Protein AF-A0A0Q6G575-F1 (afdb_monomer_lite)

Secondary structure (DSSP, 8-state):
-HHHHHHHHHHHHHHHHHHHHHHHHHHHHHHHHHHHHHHHHHHHHHHHHHHHHHHHTTS---HHHHHHHHHHHHHHHHHHHHHHHHHHHHHHHHHHHHHHHHHHHHHHHHHHHHHHHTT-

pLDDT: mean 96.25, std 4.54, range [64.69, 98.62]

Sequence (120 aa):
MANRFASILREQASHWSEQVERYRPSQTNLPSKVSAAQSLRTEKLAEIAHVRGTIEGGTVTDPIAIGILTAAVTELEAEVDALVAEIAKLSSWFEVVNRNIEVWEQGVERLLNLATELEA

Structure (mmCIF, N/CA/C/O backbone):
data_AF-A0A0Q6G575-F1
#
_entry.id   AF-A0A0Q6G575-F1
#
loop_
_atom_site.group_PDB
_atom_site.id
_atom_site.type_symbol
_atom_site.label_atom_id
_atom_site.label_alt_id
_atom_site.label_comp_id
_atom_site.label_asym_id
_atom_site.label_entity_id
_atom_site.label_seq_id
_atom_site.pdbx_PDB_ins_code
_atom_site.Cartn_x
_atom_site.Cartn_y
_atom_site.Cartn_z
_atom_site.occupancy
_atom_site.B_iso_or_equiv
_atom_site.auth_seq_id
_atom_site.auth_comp_id
_atom_site.auth_asym_id
_atom_site.auth_atom_id
_atom_site.pdbx_PDB_model_num
ATOM 1 N N . MET A 1 1 ? 20.916 1.718 -43.664 1.00 64.69 1 MET A N 1
ATOM 2 C CA . MET A 1 1 ? 19.977 0.852 -42.911 1.00 64.69 1 MET A CA 1
ATOM 3 C C . MET A 1 1 ? 20.174 1.010 -41.400 1.00 64.69 1 MET A C 1
ATOM 5 O O . MET A 1 1 ? 19.176 1.183 -40.716 1.00 64.69 1 MET A O 1
ATOM 9 N N . ALA A 1 2 ? 21.419 1.065 -40.904 1.00 73.56 2 ALA A N 1
ATOM 10 C CA . ALA A 1 2 ? 21.760 1.305 -39.493 1.00 73.56 2 ALA A CA 1
ATOM 11 C C . ALA A 1 2 ? 21.094 2.554 -38.865 1.00 73.56 2 ALA A C 1
ATOM 13 O O . ALA A 1 2 ? 20.413 2.420 -37.855 1.00 73.56 2 ALA A O 1
ATOM 14 N N . ASN A 1 3 ? 21.118 3.714 -39.539 1.00 83.00 3 ASN A N 1
ATOM 15 C CA . ASN A 1 3 ? 20.459 4.941 -39.041 1.00 83.00 3 ASN A CA 1
ATOM 16 C C . ASN A 1 3 ? 18.945 4.793 -38.802 1.00 83.00 3 ASN A C 1
ATOM 18 O O . ASN A 1 3 ? 18.383 5.455 -37.934 1.00 83.00 3 ASN A O 1
ATOM 22 N N . ARG A 1 4 ? 18.261 3.915 -39.553 1.00 92.31 4 ARG A N 1
ATOM 23 C CA . ARG A 1 4 ? 16.827 3.662 -39.346 1.00 92.31 4 ARG A CA 1
ATOM 24 C C . ARG A 1 4 ? 16.592 2.847 -38.075 1.00 92.31 4 ARG A C 1
ATOM 26 O O . ARG A 1 4 ? 15.646 3.129 -37.352 1.00 92.31 4 ARG A O 1
ATOM 33 N N . PHE A 1 5 ? 17.449 1.865 -37.795 1.00 94.06 5 PHE A N 1
ATOM 34 C CA . PHE A 1 5 ? 17.361 1.071 -36.569 1.00 94.06 5 PHE A CA 1
ATOM 35 C C . PHE A 1 5 ? 17.718 1.899 -35.332 1.00 94.06 5 PHE A C 1
ATOM 37 O O . PHE A 1 5 ? 16.959 1.875 -34.369 1.00 94.06 5 PHE A O 1
ATOM 44 N N . ALA A 1 6 ? 18.783 2.703 -35.387 1.00 95.69 6 ALA A N 1
ATOM 45 C CA . ALA A 1 6 ? 19.138 3.616 -34.301 1.00 95.69 6 ALA A CA 1
ATOM 46 C C . ALA A 1 6 ? 18.001 4.608 -33.983 1.00 95.69 6 ALA A C 1
ATOM 48 O O . ALA A 1 6 ? 17.674 4.825 -32.818 1.00 95.69 6 ALA A O 1
ATOM 49 N N . SER A 1 7 ? 17.326 5.143 -35.009 1.00 96.62 7 SER A N 1
ATOM 50 C CA . SER A 1 7 ? 16.147 6.002 -34.824 1.00 96.62 7 SER A CA 1
ATOM 51 C C . SER A 1 7 ? 14.996 5.290 -34.104 1.00 96.62 7 SER A C 1
ATOM 53 O O . SER A 1 7 ? 14.414 5.872 -33.195 1.00 96.62 7 SER A O 1
ATOM 55 N N . ILE A 1 8 ? 14.679 4.043 -34.475 1.00 97.38 8 ILE A N 1
ATOM 56 C CA . ILE A 1 8 ? 13.605 3.259 -33.834 1.00 97.38 8 ILE A CA 1
ATOM 57 C C . ILE A 1 8 ? 13.930 2.994 -32.359 1.00 97.38 8 ILE A C 1
ATOM 59 O O . ILE A 1 8 ? 13.060 3.113 -31.500 1.00 97.38 8 ILE A O 1
ATOM 63 N N . LEU A 1 9 ? 15.186 2.662 -32.043 1.00 97.69 9 LEU A N 1
ATOM 64 C CA . LEU A 1 9 ? 15.611 2.432 -30.660 1.00 97.69 9 LEU A CA 1
ATOM 65 C C . LEU A 1 9 ? 15.482 3.700 -29.807 1.00 97.69 9 LEU A C 1
ATOM 67 O O . LEU A 1 9 ? 15.017 3.623 -28.672 1.00 97.69 9 LEU A O 1
ATOM 71 N N . ARG A 1 10 ? 15.835 4.870 -30.357 1.00 97.38 10 ARG A N 1
ATOM 72 C CA . ARG A 1 10 ? 15.658 6.157 -29.666 1.00 97.38 10 ARG A CA 1
ATOM 73 C C . ARG A 1 10 ? 14.197 6.527 -29.465 1.00 97.38 10 ARG A C 1
ATOM 75 O O . ARG A 1 10 ? 13.849 7.036 -28.406 1.00 97.38 10 ARG A O 1
ATOM 82 N N . GLU A 1 11 ? 13.345 6.250 -30.446 1.00 98.06 11 GLU A N 1
ATOM 83 C CA . GLU A 1 11 ? 11.900 6.454 -30.318 1.00 98.06 11 GLU A CA 1
ATOM 84 C C . GLU A 1 11 ? 11.318 5.568 -29.207 1.00 98.06 11 GLU A C 1
ATOM 86 O O . GLU A 1 11 ? 10.604 6.054 -28.330 1.00 98.06 11 GLU A O 1
ATOM 91 N N . GLN A 1 12 ? 11.705 4.290 -29.167 1.00 98.00 12 GLN A N 1
ATOM 92 C CA . GLN A 1 12 ? 11.292 3.378 -28.101 1.00 98.00 12 GLN A CA 1
ATOM 93 C C . GLN A 1 12 ? 11.815 3.816 -26.724 1.00 98.00 12 GLN A C 1
ATOM 95 O O . GLN A 1 12 ? 11.081 3.728 -25.738 1.00 98.00 12 GLN A O 1
ATOM 100 N N . ALA A 1 13 ? 13.057 4.307 -26.650 1.00 98.25 13 ALA A N 1
ATOM 101 C CA . ALA A 1 13 ? 13.624 4.865 -25.427 1.00 98.25 13 ALA A CA 1
ATOM 102 C C . ALA A 1 13 ? 12.826 6.094 -24.964 1.00 98.25 13 ALA A C 1
ATOM 104 O O . ALA A 1 13 ? 12.436 6.156 -23.804 1.00 98.25 13 ALA A O 1
ATOM 105 N N . SER A 1 14 ? 12.486 7.011 -25.875 1.00 98.25 14 SER A N 1
ATOM 106 C CA . SER A 1 14 ? 11.632 8.168 -25.571 1.00 98.25 14 SER A CA 1
ATOM 107 C C . SER A 1 14 ? 10.286 7.735 -24.994 1.00 98.25 14 SER A C 1
ATOM 109 O O . SER A 1 14 ? 9.857 8.257 -23.967 1.00 98.25 14 SER A O 1
ATOM 111 N N . HIS A 1 15 ? 9.646 6.727 -25.593 1.00 98.19 15 HIS A N 1
ATOM 112 C CA . HIS A 1 15 ? 8.379 6.207 -25.088 1.00 98.19 15 HIS A CA 1
ATOM 113 C C . HIS A 1 15 ? 8.500 5.631 -23.668 1.00 98.19 15 HIS A C 1
ATOM 115 O O . HIS A 1 15 ? 7.624 5.842 -22.830 1.00 98.19 15 HIS A O 1
ATOM 121 N N . TRP A 1 16 ? 9.576 4.902 -23.365 1.00 98.31 16 TRP A N 1
ATOM 122 C CA . TRP A 1 16 ? 9.811 4.383 -22.014 1.00 98.31 16 TRP A CA 1
ATOM 123 C C . TRP A 1 16 ? 10.148 5.488 -21.012 1.00 98.31 16 TRP A C 1
ATOM 125 O O . TRP A 1 16 ? 9.640 5.447 -19.893 1.00 98.31 16 TRP A O 1
ATOM 135 N N . SER A 1 17 ? 10.903 6.513 -21.414 1.00 98.12 17 SER A N 1
ATOM 136 C CA . SER A 1 17 ? 11.118 7.711 -20.595 1.00 98.12 17 SER A CA 1
ATOM 137 C C . SER A 1 17 ? 9.798 8.409 -20.257 1.00 98.12 17 SER A C 1
ATOM 139 O O . SER A 1 17 ? 9.572 8.761 -19.103 1.00 98.12 17 SER A O 1
ATOM 141 N N . GLU A 1 18 ? 8.877 8.535 -21.215 1.00 98.31 18 GLU A N 1
ATOM 142 C CA . GLU A 1 18 ? 7.537 9.080 -20.959 1.00 98.31 18 GLU A CA 1
ATOM 143 C C . GLU A 1 18 ? 6.742 8.235 -19.952 1.00 98.31 18 GLU A C 1
ATOM 145 O O . GLU A 1 18 ? 6.056 8.793 -19.091 1.00 98.31 18 GLU A O 1
ATOM 150 N N . GLN A 1 19 ? 6.838 6.899 -20.010 1.00 97.75 19 GLN A N 1
ATOM 151 C CA . GLN A 1 19 ? 6.208 6.046 -18.996 1.00 97.75 19 GLN A CA 1
ATOM 152 C C . GLN A 1 19 ? 6.818 6.288 -17.610 1.00 97.75 19 GLN A C 1
ATOM 154 O O . GLN A 1 19 ? 6.070 6.440 -16.646 1.00 97.75 19 GLN A O 1
ATOM 159 N N . VAL A 1 20 ? 8.145 6.390 -17.493 1.00 97.81 20 VAL A N 1
ATOM 160 C CA . VAL A 1 20 ? 8.807 6.712 -16.216 1.00 97.81 20 VAL A CA 1
ATOM 161 C C . VAL A 1 20 ? 8.260 8.017 -15.638 1.00 97.81 20 VAL A C 1
ATOM 163 O O . VAL A 1 20 ? 7.797 8.029 -14.496 1.00 97.81 20 VAL A O 1
ATOM 166 N N . GLU A 1 21 ? 8.217 9.090 -16.431 1.00 97.62 21 GLU A N 1
ATOM 167 C CA . GLU A 1 21 ? 7.683 10.380 -15.977 1.00 97.62 21 GLU A CA 1
ATOM 168 C C . GLU A 1 21 ? 6.207 10.294 -15.578 1.00 97.62 21 GLU A C 1
ATOM 170 O O . GLU A 1 21 ? 5.789 10.890 -14.584 1.00 97.62 21 GLU A O 1
ATOM 175 N N . ARG A 1 22 ? 5.409 9.502 -16.301 1.00 96.75 22 ARG A N 1
ATOM 176 C CA . ARG A 1 22 ? 3.993 9.291 -15.984 1.00 96.75 22 ARG A CA 1
ATOM 177 C C . ARG A 1 22 ? 3.789 8.616 -14.625 1.00 96.75 22 ARG A C 1
ATOM 179 O O . ARG A 1 22 ? 2.826 8.939 -13.928 1.00 96.75 22 ARG A O 1
ATOM 186 N N . TYR A 1 23 ? 4.659 7.680 -14.247 1.00 96.69 23 TYR A N 1
ATOM 187 C CA . TYR A 1 23 ? 4.533 6.923 -12.997 1.00 96.69 23 TYR A CA 1
ATOM 188 C C . TYR A 1 23 ? 5.322 7.517 -11.823 1.00 96.69 23 TYR A C 1
ATOM 190 O O . TYR A 1 23 ? 5.003 7.208 -10.670 1.00 96.69 23 TYR A O 1
ATOM 198 N N . ARG A 1 24 ? 6.264 8.432 -12.074 1.00 95.56 24 ARG A N 1
ATOM 199 C CA . ARG A 1 24 ? 7.057 9.117 -11.042 1.00 95.56 24 ARG A CA 1
ATOM 200 C C . ARG A 1 24 ? 6.210 9.785 -9.942 1.00 95.56 24 ARG A C 1
ATOM 202 O O . ARG A 1 24 ? 6.551 9.617 -8.772 1.00 95.56 24 ARG A O 1
ATOM 209 N N . PRO A 1 25 ? 5.059 10.434 -10.225 1.00 96.69 25 PRO A N 1
ATOM 210 C CA . PRO A 1 25 ? 4.186 10.945 -9.166 1.00 96.69 25 PRO A CA 1
ATOM 211 C C . PRO A 1 25 ? 3.606 9.852 -8.263 1.00 96.69 25 PRO A C 1
ATOM 213 O O . PRO A 1 25 ? 3.358 10.090 -7.086 1.00 96.69 25 PRO A O 1
ATOM 216 N N . SER A 1 26 ? 3.349 8.651 -8.786 1.00 95.38 26 SER A N 1
ATOM 217 C CA . SER A 1 26 ? 2.849 7.545 -7.958 1.00 95.38 26 SER A CA 1
ATOM 218 C C . SER A 1 26 ? 3.955 7.013 -7.048 1.00 95.38 26 SER A C 1
ATOM 220 O O . SER A 1 26 ? 3.710 6.781 -5.868 1.00 95.38 26 SER A O 1
ATOM 222 N N . GLN A 1 27 ? 5.184 6.909 -7.562 1.00 94.44 27 GLN A N 1
ATOM 223 C CA . GLN A 1 27 ? 6.366 6.545 -6.779 1.00 94.44 27 GLN A CA 1
ATOM 224 C C . GLN A 1 27 ? 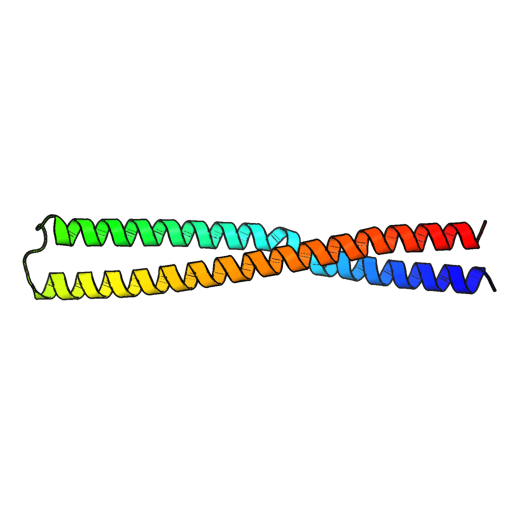6.620 7.518 -5.615 1.00 94.44 27 GLN A C 1
AT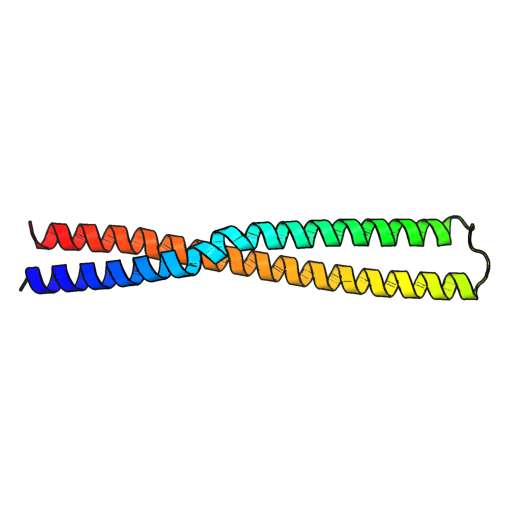OM 226 O O . GLN A 1 27 ? 6.953 7.082 -4.518 1.00 94.44 27 GLN A O 1
ATOM 231 N N . THR A 1 28 ? 6.418 8.823 -5.805 1.00 94.31 28 THR A N 1
ATOM 232 C CA . THR A 1 28 ? 6.628 9.806 -4.728 1.00 94.31 28 THR A CA 1
ATOM 233 C C . THR A 1 28 ? 5.459 9.889 -3.743 1.00 94.31 28 THR A C 1
ATOM 235 O O . THR A 1 28 ? 5.678 10.083 -2.549 1.00 94.31 28 THR A O 1
ATOM 238 N N . ASN A 1 29 ? 4.217 9.724 -4.210 1.00 96.75 29 ASN A N 1
ATOM 239 C CA . ASN A 1 29 ? 3.024 9.934 -3.382 1.00 96.75 29 ASN A CA 1
ATOM 240 C C . ASN A 1 29 ? 2.533 8.682 -2.644 1.00 96.75 29 ASN A C 1
ATOM 242 O O . ASN A 1 29 ? 1.855 8.802 -1.626 1.00 96.75 29 ASN A O 1
ATOM 246 N N . LEU A 1 30 ? 2.800 7.472 -3.139 1.00 97.62 30 LEU A N 1
ATOM 247 C CA . LEU A 1 30 ? 2.317 6.262 -2.467 1.00 97.62 30 LEU A CA 1
ATOM 248 C C . LEU A 1 30 ? 2.906 6.062 -1.064 1.00 97.62 30 LEU A C 1
ATOM 250 O O . LEU A 1 30 ? 2.124 5.774 -0.156 1.00 97.62 30 LEU A O 1
ATOM 254 N N . PRO A 1 31 ? 4.213 6.289 -0.825 1.00 97.06 31 PRO A N 1
ATOM 255 C CA . PRO A 1 31 ? 4.780 6.192 0.518 1.00 97.06 31 PRO A CA 1
ATOM 256 C C . PRO A 1 31 ? 4.113 7.132 1.529 1.00 97.06 31 PRO A C 1
ATOM 258 O O . PRO A 1 31 ? 3.839 6.728 2.659 1.00 97.06 31 PRO A O 1
ATOM 261 N N . SER A 1 32 ? 3.790 8.368 1.130 1.00 97.75 32 SER A N 1
ATOM 262 C CA . SER A 1 32 ? 3.119 9.319 2.024 1.00 97.75 32 SER A CA 1
ATOM 263 C C . SER A 1 32 ? 1.677 8.904 2.323 1.00 97.75 32 SER A C 1
ATOM 265 O O . SER A 1 32 ? 1.239 9.018 3.466 1.00 97.75 32 SER A O 1
ATOM 267 N N . LYS A 1 33 ? 0.956 8.335 1.347 1.00 98.12 33 LYS A N 1
ATOM 268 C CA . LYS A 1 33 ? -0.377 7.751 1.574 1.00 98.12 33 LYS A CA 1
ATOM 269 C C . LYS A 1 33 ? -0.337 6.555 2.526 1.00 98.12 33 LYS A C 1
ATOM 271 O O . LYS A 1 33 ? -1.183 6.470 3.412 1.00 98.12 33 LYS A O 1
ATOM 276 N N . VAL A 1 34 ? 0.648 5.666 2.378 1.00 98.00 34 VAL A N 1
ATOM 277 C CA . VAL A 1 34 ? 0.862 4.542 3.306 1.00 98.00 34 VAL A CA 1
ATOM 278 C C . VAL A 1 34 ? 1.124 5.064 4.717 1.00 98.00 34 VAL A C 1
ATOM 280 O O . VAL A 1 34 ? 0.477 4.619 5.662 1.00 98.00 34 VAL A O 1
ATOM 283 N N . SER A 1 35 ? 2.008 6.052 4.861 1.00 98.12 35 SER A N 1
ATOM 284 C CA . SER A 1 35 ? 2.320 6.663 6.157 1.00 98.12 35 SER A CA 1
ATOM 285 C C . SER A 1 35 ? 1.098 7.334 6.801 1.00 98.12 35 SER A C 1
ATOM 287 O O . SER A 1 35 ? 0.852 7.160 7.997 1.00 98.12 35 SER A O 1
ATOM 289 N N . ALA A 1 36 ? 0.281 8.040 6.015 1.00 98.31 36 ALA A N 1
ATOM 290 C CA . ALA A 1 36 ? -0.961 8.641 6.496 1.00 98.31 36 ALA A CA 1
ATOM 291 C C . ALA A 1 36 ? -1.957 7.576 6.988 1.00 98.31 36 ALA A C 1
ATOM 293 O O . ALA A 1 36 ? -2.489 7.695 8.091 1.00 98.31 36 ALA A O 1
ATOM 294 N N . ALA A 1 37 ? -2.153 6.497 6.223 1.00 98.25 37 ALA A N 1
ATOM 295 C CA . ALA A 1 37 ? -3.027 5.392 6.618 1.00 98.25 37 ALA A CA 1
ATOM 296 C C . ALA A 1 37 ? -2.520 4.663 7.878 1.00 98.25 37 ALA A C 1
ATOM 298 O O . ALA A 1 37 ? -3.310 4.312 8.752 1.00 98.25 37 ALA A O 1
ATOM 299 N N . GLN A 1 38 ? -1.202 4.483 8.021 1.00 98.50 38 GLN A N 1
ATOM 300 C CA . GLN A 1 38 ? -0.586 3.917 9.229 1.00 98.50 38 GLN A CA 1
ATOM 301 C C . GLN A 1 38 ? -0.789 4.805 10.462 1.00 98.50 38 GLN A C 1
ATOM 303 O O . GLN A 1 38 ? -1.032 4.295 11.560 1.00 98.50 38 GLN A O 1
ATOM 308 N N . SER A 1 39 ? -0.709 6.124 10.280 1.00 98.50 39 SER A N 1
ATOM 309 C CA . SER A 1 39 ? -0.931 7.098 11.351 1.00 98.50 39 SER A CA 1
ATOM 310 C C . SER A 1 39 ? -2.379 7.040 11.833 1.00 98.50 39 SER A C 1
ATOM 312 O O . SER A 1 39 ? -2.617 6.852 13.024 1.00 98.50 39 SER A O 1
ATOM 314 N N . LEU A 1 40 ? -3.336 7.061 10.900 1.00 98.44 40 LEU A N 1
ATOM 315 C CA . LEU A 1 40 ? -4.760 6.936 11.214 1.00 98.44 40 LEU A CA 1
ATOM 316 C C . LEU A 1 40 ? -5.088 5.595 11.887 1.00 98.44 40 LEU A C 1
ATOM 318 O O . LEU A 1 40 ? -5.807 5.554 12.879 1.00 98.44 40 LEU A O 1
ATOM 322 N N . ARG A 1 41 ? -4.503 4.487 11.415 1.00 98.50 41 ARG A N 1
ATOM 323 C CA . ARG A 1 41 ? -4.658 3.176 12.066 1.00 98.50 41 ARG A CA 1
ATOM 324 C C . ARG A 1 41 ? -4.175 3.202 13.518 1.00 98.50 41 ARG A C 1
ATOM 326 O O . ARG A 1 41 ? -4.791 2.586 14.382 1.00 98.50 41 ARG A O 1
ATOM 333 N N . THR A 1 42 ? -3.061 3.880 13.785 1.00 98.38 42 THR A N 1
ATOM 334 C CA . THR A 1 42 ? -2.496 3.987 15.139 1.00 98.38 42 THR A CA 1
ATOM 335 C C . THR A 1 42 ? -3.404 4.802 16.056 1.00 98.38 42 THR A C 1
ATOM 337 O O . THR A 1 42 ? -3.635 4.397 17.192 1.00 98.38 42 THR A O 1
ATOM 340 N N . GLU A 1 43 ? -3.966 5.901 15.551 1.00 98.25 43 GLU A N 1
ATOM 341 C CA . GLU A 1 43 ? -4.964 6.705 16.263 1.00 98.25 43 GLU A CA 1
ATOM 342 C C . GLU A 1 43 ? -6.197 5.867 16.628 1.00 98.25 43 GLU A C 1
ATOM 344 O O . GLU A 1 43 ? -6.586 5.817 17.793 1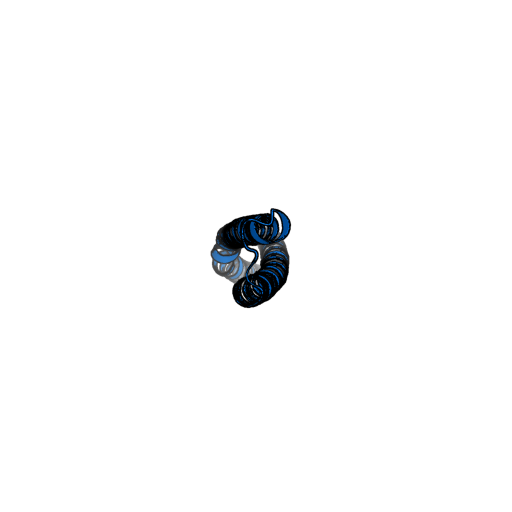.00 98.25 43 GLU A O 1
ATOM 349 N N . LYS A 1 44 ? -6.742 5.113 15.667 1.00 98.19 44 LYS A N 1
ATOM 350 C CA . LYS A 1 44 ? -7.907 4.244 15.886 1.00 98.19 44 LYS A CA 1
ATOM 351 C C . LYS A 1 44 ? -7.645 3.131 16.896 1.00 98.19 44 LYS A C 1
ATOM 353 O O . LYS A 1 44 ? -8.489 2.846 17.740 1.00 98.19 44 LYS A O 1
ATOM 358 N N . LEU A 1 45 ? -6.452 2.539 16.881 1.00 98.50 45 LEU A N 1
ATOM 359 C CA . LEU A 1 45 ? -6.048 1.564 17.898 1.00 98.50 45 LEU A CA 1
ATOM 360 C C . LEU A 1 45 ? -5.945 2.183 19.298 1.00 98.50 45 LEU A C 1
ATOM 362 O O . LEU A 1 45 ? -6.317 1.536 20.277 1.00 98.50 45 LEU A O 1
ATOM 366 N N . ALA A 1 46 ? -5.459 3.422 19.403 1.00 98.38 46 ALA A N 1
ATOM 367 C CA . ALA A 1 46 ? -5.423 4.139 20.673 1.00 98.38 46 ALA A CA 1
ATOM 368 C C . ALA A 1 46 ? -6.840 4.459 21.179 1.00 98.38 46 ALA A C 1
ATOM 370 O O . ALA A 1 46 ? -7.111 4.301 22.369 1.00 98.38 46 ALA A O 1
ATOM 371 N N . GLU A 1 47 ? -7.752 4.835 20.279 1.00 98.06 47 GLU A N 1
ATOM 372 C CA . GLU A 1 47 ? -9.170 5.054 20.582 1.00 98.06 47 GLU A CA 1
ATOM 373 C C . GLU A 1 47 ? -9.836 3.768 21.103 1.00 98.06 47 GLU A C 1
ATOM 375 O O . GLU A 1 47 ? -10.429 3.777 22.182 1.00 98.06 47 GLU A O 1
ATOM 380 N N . ILE A 1 48 ? -9.640 2.631 20.422 1.00 98.25 48 ILE A N 1
ATOM 381 C CA . ILE A 1 48 ? -10.117 1.312 20.876 1.00 98.25 48 ILE A CA 1
ATOM 382 C C . ILE A 1 48 ? -9.593 0.988 22.277 1.00 98.25 48 ILE A C 1
ATOM 384 O O . ILE A 1 48 ? -10.361 0.575 23.147 1.00 98.25 48 ILE A O 1
ATOM 388 N N . ALA A 1 49 ? -8.289 1.167 22.510 1.00 98.00 49 ALA A N 1
ATOM 389 C CA . ALA A 1 49 ? -7.676 0.887 23.805 1.00 98.00 49 ALA A CA 1
ATOM 390 C C . ALA A 1 49 ? -8.260 1.776 24.914 1.00 98.00 49 ALA A C 1
ATOM 392 O O . ALA A 1 49 ? -8.517 1.298 26.019 1.00 98.00 49 ALA A O 1
ATOM 393 N N . HIS A 1 50 ? -8.519 3.050 24.613 1.00 96.50 50 HIS A N 1
ATOM 394 C CA . HIS A 1 50 ? -9.141 3.980 25.549 1.00 96.50 50 HIS A CA 1
ATOM 395 C C . HIS A 1 50 ? -10.584 3.582 25.896 1.00 96.50 50 HIS A C 1
ATOM 397 O O . HIS A 1 50 ? -10.948 3.540 27.077 1.00 96.50 50 HIS A O 1
ATOM 403 N N . VAL A 1 51 ? -11.399 3.240 24.892 1.00 96.50 51 VAL A N 1
ATOM 404 C CA . VAL A 1 51 ? -12.789 2.812 25.107 1.00 96.50 51 VAL A CA 1
ATOM 405 C C . VAL A 1 51 ? -12.838 1.494 25.885 1.00 96.50 51 VAL A C 1
ATOM 407 O O . VAL A 1 51 ? -13.578 1.395 26.864 1.00 96.50 51 VAL A O 1
ATOM 410 N N . ARG A 1 52 ? -11.999 0.510 25.535 1.00 96.00 52 ARG A N 1
ATOM 411 C CA . ARG A 1 52 ? -11.875 -0.747 26.296 1.00 96.00 52 ARG A CA 1
ATOM 412 C C . ARG A 1 52 ? -11.471 -0.503 27.743 1.00 96.00 52 ARG A C 1
ATOM 414 O O . ARG A 1 52 ? -12.132 -1.008 28.643 1.00 96.00 52 ARG A O 1
ATOM 421 N N . GLY A 1 53 ? -10.465 0.340 27.973 1.00 95.25 53 GLY A N 1
ATOM 422 C CA . GLY A 1 53 ? -10.037 0.707 29.322 1.00 95.25 53 GLY A CA 1
ATOM 423 C C . GLY A 1 53 ? -11.144 1.376 30.144 1.00 95.25 53 GLY A C 1
ATOM 424 O O . GLY A 1 53 ? -11.228 1.162 31.350 1.00 95.25 53 GLY A O 1
ATOM 425 N N . THR A 1 54 ? -12.034 2.134 29.499 1.00 93.38 54 THR A N 1
ATOM 426 C CA . THR A 1 54 ? -13.208 2.739 30.152 1.00 93.38 54 THR A CA 1
ATOM 427 C C . THR A 1 54 ? -14.228 1.680 30.583 1.00 93.38 54 THR A C 1
ATOM 429 O O . THR A 1 54 ? -14.733 1.732 31.704 1.00 93.38 54 THR A O 1
ATOM 432 N N . ILE A 1 55 ? -14.505 0.692 29.728 1.00 93.75 55 ILE A N 1
ATOM 433 C CA . ILE A 1 55 ? -15.419 -0.416 30.043 1.00 93.75 55 ILE A CA 1
ATOM 434 C C . ILE A 1 55 ? -14.828 -1.296 31.159 1.00 93.75 55 ILE A C 1
ATOM 436 O O . ILE A 1 55 ? -15.481 -1.555 32.168 1.00 93.75 55 ILE A O 1
ATOM 440 N N . GLU A 1 56 ? -13.580 -1.734 30.999 1.00 92.25 56 GLU A N 1
ATOM 441 C CA . GLU A 1 56 ? -12.903 -2.669 31.910 1.00 92.25 56 GLU A CA 1
ATOM 442 C C . GLU A 1 56 ? -12.554 -2.034 33.260 1.00 92.25 56 GLU A C 1
ATOM 444 O O . GLU A 1 56 ? -12.565 -2.708 34.290 1.00 92.25 56 GLU A O 1
ATOM 449 N N . GLY A 1 57 ? -12.291 -0.725 33.276 1.00 91.94 57 GLY A N 1
ATOM 450 C CA . GLY A 1 57 ? -12.022 0.038 34.493 1.00 91.94 57 GLY A CA 1
ATOM 451 C C . GLY A 1 57 ? -13.241 0.210 35.403 1.00 91.94 57 GLY A C 1
ATOM 452 O O . GLY A 1 57 ? -13.100 0.746 36.501 1.00 91.94 57 GLY A O 1
ATOM 453 N N . GLY A 1 58 ? -14.433 -0.213 34.965 1.00 86.38 58 GLY A N 1
ATOM 454 C CA . GLY A 1 58 ? -15.663 -0.146 35.755 1.00 86.38 58 GLY A CA 1
ATOM 455 C C . GLY A 1 58 ? -16.156 1.278 36.021 1.00 86.38 58 GLY A C 1
ATOM 456 O O . GLY A 1 58 ? -16.993 1.480 36.899 1.00 86.38 58 GLY A O 1
ATOM 457 N N . THR A 1 59 ? -15.650 2.274 35.283 1.00 86.56 59 THR A N 1
ATOM 458 C CA . THR A 1 59 ? -16.130 3.665 35.363 1.00 86.56 59 THR A CA 1
ATOM 459 C C . THR A 1 59 ? -17.511 3.815 34.731 1.00 86.56 59 THR A C 1
ATOM 461 O O . THR A 1 59 ? -18.276 4.698 35.118 1.00 86.56 59 THR A O 1
ATOM 464 N N . VAL A 1 60 ? -17.854 2.917 33.805 1.00 89.00 60 VAL A N 1
ATOM 465 C CA . VAL A 1 60 ? -19.185 2.774 33.218 1.00 89.00 60 VAL A CA 1
ATOM 466 C C . VAL A 1 60 ? -19.797 1.475 33.726 1.00 89.00 60 VAL A C 1
ATOM 468 O O . VAL A 1 60 ? -19.295 0.391 33.451 1.00 89.00 60 VAL A O 1
ATOM 471 N N . THR A 1 61 ? -20.886 1.589 34.481 1.00 90.19 61 THR A N 1
ATOM 472 C CA . THR A 1 61 ? -21.573 0.446 35.107 1.00 90.19 61 THR A CA 1
ATOM 473 C C . THR A 1 61 ? -22.975 0.212 34.555 1.00 90.19 61 THR A C 1
ATOM 475 O O . THR A 1 61 ? -23.562 -0.842 34.792 1.00 90.19 61 THR A O 1
ATOM 478 N N . ASP A 1 62 ? -23.511 1.178 33.807 1.00 95.81 62 ASP A N 1
ATOM 479 C CA . ASP A 1 62 ? -24.808 1.056 33.157 1.00 95.81 62 ASP A CA 1
ATOM 480 C C . ASP A 1 62 ? -24.725 0.092 31.954 1.00 95.81 62 ASP A C 1
ATOM 482 O O . ASP A 1 62 ? -23.930 0.326 31.038 1.00 95.81 62 ASP A O 1
ATOM 486 N N . PRO A 1 63 ? -25.541 -0.980 31.910 1.00 93.50 63 PRO A N 1
ATOM 487 C CA . PRO A 1 63 ? -25.481 -1.970 30.835 1.00 93.50 63 PRO A CA 1
ATOM 488 C C . PRO A 1 63 ? -25.770 -1.405 29.440 1.00 93.50 63 PRO A C 1
ATOM 490 O O . PRO A 1 63 ? -25.237 -1.919 28.456 1.00 93.50 63 PRO A O 1
ATOM 493 N N . ILE A 1 64 ? -26.598 -0.359 29.332 1.00 96.19 64 ILE A N 1
ATOM 494 C CA . ILE A 1 64 ? -26.910 0.269 28.042 1.00 96.19 64 ILE A CA 1
ATOM 495 C C . ILE A 1 64 ? -25.680 1.030 27.544 1.00 96.19 64 ILE A C 1
ATOM 497 O O . ILE A 1 64 ? -25.274 0.851 26.396 1.00 96.19 64 ILE A O 1
ATOM 501 N N . ALA A 1 65 ? -25.043 1.819 28.411 1.00 95.81 65 ALA A N 1
ATOM 502 C CA . ALA A 1 65 ? -23.803 2.517 28.094 1.00 95.81 65 ALA A CA 1
ATOM 503 C C . ALA A 1 65 ? -22.673 1.543 27.714 1.00 95.81 65 ALA A C 1
ATOM 505 O O . ALA A 1 65 ? -21.986 1.768 26.718 1.00 95.81 65 ALA A O 1
ATOM 506 N N . ILE A 1 66 ? -22.525 0.426 28.436 1.00 96.25 66 ILE A N 1
ATOM 507 C CA . ILE A 1 66 ? -21.571 -0.639 28.080 1.00 96.25 66 ILE A CA 1
ATOM 508 C C . ILE A 1 66 ? -21.881 -1.201 26.686 1.00 96.25 66 ILE A C 1
ATOM 510 O O . ILE A 1 66 ? -20.966 -1.373 25.880 1.00 96.25 66 ILE A O 1
ATOM 514 N N . GLY A 1 67 ? -23.156 -1.456 26.374 1.00 97.50 67 GLY A N 1
ATOM 515 C CA . GLY A 1 67 ? -23.579 -1.930 25.055 1.00 97.50 67 GLY A CA 1
ATOM 516 C C . GLY A 1 67 ? -23.222 -0.958 23.926 1.00 97.50 67 GLY A C 1
ATOM 517 O O . GLY A 1 67 ? -22.686 -1.381 22.903 1.00 97.50 67 GLY A O 1
ATOM 518 N N . ILE A 1 68 ? -23.446 0.343 24.132 1.00 97.19 68 ILE A N 1
ATOM 519 C CA . ILE A 1 68 ? -23.098 1.395 23.162 1.00 97.19 68 ILE A CA 1
ATOM 520 C C . ILE A 1 68 ? -21.582 1.451 22.938 1.00 97.19 68 ILE A C 1
ATOM 522 O O . ILE A 1 68 ? -21.131 1.441 21.795 1.00 97.19 68 ILE A O 1
ATOM 526 N N . LEU A 1 69 ? -20.788 1.471 24.012 1.00 97.25 69 LEU A N 1
ATOM 527 C CA . LEU A 1 69 ? -19.327 1.520 23.909 1.00 97.25 69 LEU A CA 1
ATOM 528 C C . LEU A 1 69 ? -18.755 0.249 23.266 1.00 97.25 69 LEU A C 1
ATOM 530 O O . LEU A 1 69 ? -17.810 0.326 22.488 1.00 97.25 69 LEU A O 1
ATOM 534 N N . THR A 1 70 ? -19.353 -0.912 23.539 1.00 96.88 70 THR A N 1
ATOM 535 C CA . THR A 1 70 ? -18.972 -2.180 22.899 1.00 96.88 70 THR A CA 1
ATOM 536 C C . THR A 1 70 ? -19.225 -2.132 21.393 1.00 96.88 70 THR A C 1
ATOM 538 O O . THR A 1 70 ? -18.355 -2.521 20.618 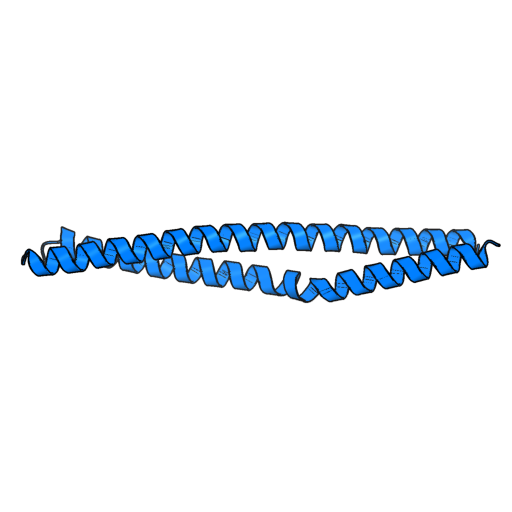1.00 96.88 70 THR A O 1
ATOM 541 N N . ALA A 1 71 ? -20.378 -1.606 20.969 1.00 98.00 71 ALA A N 1
ATOM 542 C CA . ALA A 1 71 ? -20.679 -1.424 19.552 1.00 98.00 71 ALA A CA 1
ATOM 543 C C . ALA A 1 71 ? -19.696 -0.451 18.877 1.00 98.00 71 ALA A C 1
ATOM 545 O O . ALA A 1 71 ? -19.217 -0.739 17.782 1.00 98.00 71 ALA A O 1
ATOM 546 N N . ALA A 1 72 ? -19.335 0.646 19.552 1.00 97.75 72 ALA A N 1
ATOM 547 C CA . ALA A 1 72 ? -18.337 1.593 19.053 1.00 97.75 72 ALA A CA 1
ATOM 548 C C . ALA A 1 72 ? -16.951 0.944 18.880 1.00 97.75 72 ALA A C 1
ATOM 550 O O . ALA A 1 72 ? -16.288 1.172 17.872 1.00 97.75 72 ALA A O 1
ATOM 551 N N . VAL A 1 73 ? -16.523 0.084 19.815 1.00 98.25 73 VAL A N 1
ATOM 552 C CA . VAL A 1 73 ? -15.281 -0.698 19.657 1.00 98.25 73 VAL A CA 1
ATOM 553 C C . VAL A 1 73 ? -15.350 -1.587 18.418 1.00 98.25 73 VAL A C 1
ATOM 555 O O . VAL A 1 73 ? -14.398 -1.603 17.645 1.00 98.25 73 VAL A O 1
ATOM 558 N N . THR A 1 74 ? -16.465 -2.289 18.196 1.00 98.44 74 THR A N 1
ATOM 559 C CA . THR A 1 74 ? -16.638 -3.138 17.006 1.00 98.44 74 THR A CA 1
ATOM 560 C C . THR A 1 74 ? -16.556 -2.338 15.702 1.00 98.44 74 THR A C 1
ATOM 562 O O . THR A 1 74 ? -15.949 -2.805 14.739 1.00 98.44 74 THR A O 1
ATOM 565 N N . GLU A 1 75 ? -17.128 -1.133 15.657 1.00 98.25 75 GLU A N 1
ATOM 566 C CA . GLU A 1 75 ? -17.033 -0.247 14.489 1.00 98.25 75 GLU A CA 1
ATOM 567 C C . GLU A 1 75 ? -15.590 0.215 14.241 1.00 98.25 75 GLU A C 1
ATOM 569 O O . GLU A 1 75 ? -15.081 0.083 13.128 1.00 98.25 75 GLU A O 1
ATOM 574 N N . LEU A 1 76 ? -14.888 0.659 15.288 1.00 98.19 76 LEU A N 1
ATOM 575 C CA . LEU A 1 76 ? -13.482 1.059 15.190 1.00 98.19 76 LEU A CA 1
ATOM 576 C C . LEU A 1 76 ? -12.570 -0.102 14.762 1.00 98.19 76 LEU A C 1
ATOM 578 O O . LEU A 1 76 ? -11.624 0.104 14.004 1.00 98.19 76 LEU A O 1
ATOM 582 N N . GLU A 1 77 ? -12.836 -1.326 15.223 1.00 98.50 77 GLU A N 1
ATOM 583 C CA . GLU A 1 77 ? -12.100 -2.520 14.789 1.00 98.50 77 GLU A CA 1
ATOM 584 C C . GLU A 1 77 ? -12.306 -2.795 13.295 1.00 98.50 77 GLU A C 1
ATOM 586 O O . GLU A 1 77 ? -11.336 -3.054 12.582 1.00 98.50 77 GLU A O 1
ATOM 591 N N . ALA A 1 78 ? -13.534 -2.640 12.794 1.00 98.50 78 ALA A N 1
ATOM 592 C CA . ALA A 1 78 ? -13.816 -2.757 11.367 1.00 98.50 78 ALA A CA 1
ATOM 593 C C . ALA A 1 78 ? -13.104 -1.666 10.540 1.00 98.50 78 ALA A C 1
ATOM 595 O O . ALA A 1 78 ? -12.581 -1.952 9.458 1.00 98.50 78 ALA A O 1
ATOM 596 N N . GLU A 1 79 ? -13.026 -0.429 11.044 1.00 98.50 79 GLU A N 1
ATOM 597 C CA . GLU A 1 79 ? -12.232 0.639 10.419 1.00 98.50 79 GLU A CA 1
ATOM 598 C C . GLU A 1 79 ? -10.734 0.296 10.386 1.00 98.50 79 GLU A 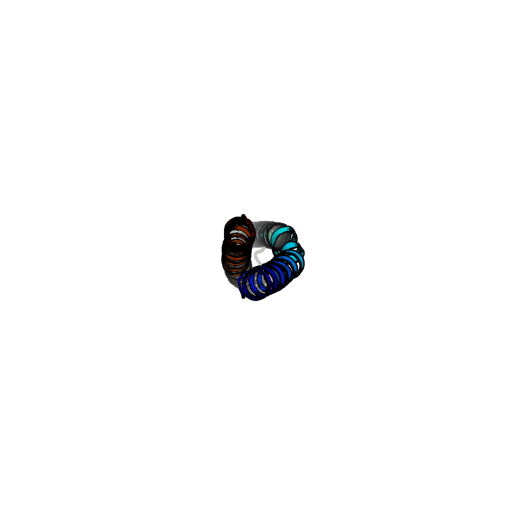C 1
ATOM 600 O O . GLU A 1 79 ? -10.070 0.498 9.366 1.00 98.50 79 GLU A O 1
ATOM 605 N N . VAL A 1 80 ? -10.191 -0.255 11.477 1.00 98.62 80 VAL A N 1
ATOM 606 C CA . VAL A 1 80 ? -8.793 -0.709 11.544 1.00 98.62 80 VAL A CA 1
ATOM 607 C C . VAL A 1 80 ? -8.522 -1.799 10.510 1.00 98.62 80 VAL A C 1
ATOM 609 O O . VAL A 1 80 ? -7.511 -1.718 9.807 1.00 98.62 80 VAL A O 1
ATOM 612 N N . ASP A 1 81 ? -9.410 -2.782 10.375 1.00 98.62 81 ASP A N 1
ATOM 613 C CA . ASP A 1 81 ? -9.277 -3.851 9.381 1.00 98.62 81 ASP A CA 1
ATOM 614 C C . ASP A 1 81 ? -9.304 -3.300 7.948 1.00 98.62 81 ASP A C 1
ATOM 616 O O . ASP A 1 81 ? -8.475 -3.676 7.110 1.00 98.62 81 ASP A O 1
ATOM 620 N N . ALA A 1 82 ? -10.191 -2.340 7.670 1.00 98.44 82 ALA A N 1
ATOM 621 C CA . ALA A 1 82 ? -10.235 -1.652 6.383 1.00 98.44 82 ALA A CA 1
ATOM 622 C C . ALA A 1 82 ? -8.929 -0.889 6.091 1.00 98.44 82 ALA A C 1
ATOM 624 O O . ALA A 1 82 ? -8.401 -0.956 4.977 1.00 98.44 82 ALA A O 1
ATOM 625 N N . LEU A 1 83 ? -8.359 -0.212 7.094 1.00 98.56 83 LEU A N 1
ATOM 626 C CA . LEU A 1 83 ? -7.074 0.481 6.967 1.00 98.56 83 LEU A CA 1
ATOM 627 C C . LEU A 1 83 ? -5.915 -0.491 6.728 1.00 98.56 83 LEU A C 1
ATOM 629 O O . LEU A 1 83 ? -5.036 -0.196 5.920 1.00 98.56 83 LEU A O 1
ATOM 633 N N . VAL A 1 84 ? -5.906 -1.656 7.383 1.00 98.50 84 VAL A N 1
ATOM 634 C CA . VAL A 1 84 ? -4.905 -2.709 7.137 1.00 98.50 84 VAL A CA 1
ATOM 635 C C . VAL A 1 84 ? -4.961 -3.176 5.682 1.00 98.50 84 VAL A C 1
ATOM 637 O O . VAL A 1 84 ? -3.918 -3.260 5.027 1.00 98.50 84 VAL A O 1
ATOM 640 N N . ALA A 1 85 ? -6.161 -3.424 5.156 1.00 98.50 85 ALA A N 1
ATOM 641 C CA . ALA A 1 85 ? -6.343 -3.823 3.764 1.00 98.50 85 ALA A CA 1
ATOM 642 C C . ALA A 1 85 ? -5.871 -2.735 2.780 1.00 98.50 85 ALA A C 1
ATOM 644 O O . ALA A 1 85 ? -5.169 -3.037 1.810 1.00 98.50 85 ALA A O 1
ATOM 645 N N . GLU A 1 86 ? -6.194 -1.466 3.040 1.00 98.12 86 GLU A N 1
ATOM 646 C CA . GLU A 1 86 ? -5.766 -0.351 2.187 1.00 98.12 86 GLU A CA 1
ATOM 647 C C . GLU A 1 86 ? -4.242 -0.140 2.235 1.00 98.12 86 GLU A C 1
ATOM 649 O O . GLU A 1 86 ? -3.617 0.033 1.189 1.00 98.12 86 GLU A O 1
ATOM 654 N N . ILE A 1 87 ? -3.609 -0.239 3.411 1.00 98.50 87 ILE A N 1
ATOM 655 C CA . ILE A 1 87 ? -2.142 -0.178 3.550 1.00 98.50 87 ILE A CA 1
ATOM 656 C C . ILE A 1 87 ? -1.473 -1.273 2.714 1.00 98.50 87 ILE A C 1
ATOM 658 O O . ILE A 1 87 ? -0.504 -0.992 2.001 1.00 98.50 87 ILE A O 1
ATOM 662 N N . ALA A 1 88 ? -1.988 -2.505 2.769 1.00 98.44 88 ALA A N 1
ATOM 663 C CA . ALA A 1 88 ? -1.453 -3.625 1.998 1.00 98.44 88 ALA A CA 1
ATOM 664 C C . ALA A 1 88 ? -1.569 -3.370 0.487 1.00 98.44 88 ALA A C 1
ATOM 666 O O . ALA A 1 88 ? -0.603 -3.550 -0.258 1.00 98.44 88 ALA A O 1
ATOM 667 N N . LYS A 1 89 ? -2.725 -2.877 0.036 1.00 98.31 89 LYS A N 1
ATOM 668 C CA . LYS A 1 89 ? -2.972 -2.528 -1.367 1.00 98.31 89 LYS A CA 1
ATOM 669 C C . LYS A 1 89 ? -2.055 -1.407 -1.861 1.00 98.31 89 LYS A C 1
ATOM 671 O O . LYS A 1 89 ? -1.463 -1.539 -2.931 1.00 98.31 89 LYS A O 1
ATOM 676 N N . LEU A 1 90 ? -1.917 -0.320 -1.100 1.00 98.06 90 LEU A N 1
ATOM 677 C CA . LEU A 1 90 ? -1.047 0.805 -1.457 1.00 98.06 90 LEU A CA 1
ATOM 678 C C . LEU A 1 90 ? 0.426 0.386 -1.506 1.00 98.06 90 LEU A C 1
ATOM 680 O O . LEU A 1 90 ? 1.134 0.766 -2.436 1.00 98.06 90 LEU A O 1
ATOM 684 N N . SER A 1 91 ? 0.866 -0.430 -0.545 1.00 97.81 91 SER A N 1
ATOM 685 C CA . SER A 1 91 ? 2.233 -0.965 -0.502 1.00 97.81 91 SER A CA 1
ATOM 686 C C . SER A 1 91 ? 2.520 -1.866 -1.704 1.00 97.81 91 SER A C 1
ATOM 688 O O . SER A 1 91 ? 3.518 -1.673 -2.393 1.00 97.81 91 SER A O 1
ATOM 690 N N . SER A 1 92 ? 1.601 -2.780 -2.029 1.00 97.88 92 SER A N 1
ATOM 691 C CA . SER A 1 92 ? 1.728 -3.638 -3.212 1.00 97.88 92 SER A CA 1
ATOM 692 C C . SER A 1 92 ? 1.763 -2.822 -4.507 1.00 97.88 92 SER A C 1
ATOM 694 O O . SER A 1 92 ? 2.581 -3.074 -5.392 1.00 97.88 92 SER A O 1
ATOM 696 N N . TRP A 1 93 ? 0.922 -1.789 -4.615 1.00 97.94 93 TRP A N 1
ATOM 697 C CA . TRP A 1 93 ? 0.943 -0.913 -5.781 1.00 97.94 93 TRP A CA 1
ATOM 698 C C . TRP A 1 93 ? 2.264 -0.141 -5.896 1.00 97.94 93 TRP A C 1
ATOM 700 O O . TRP A 1 93 ? 2.804 -0.013 -6.996 1.00 97.94 93 TRP A O 1
ATOM 710 N N . PHE A 1 94 ? 2.821 0.322 -4.775 1.00 97.56 94 PHE A N 1
ATOM 711 C CA . PHE A 1 94 ? 4.121 0.988 -4.748 1.00 97.56 94 PHE A CA 1
ATOM 712 C C . PHE A 1 94 ? 5.251 0.077 -5.239 1.00 97.56 94 PHE A C 1
ATOM 714 O O . PHE A 1 94 ? 6.059 0.507 -6.061 1.00 97.56 94 PHE A O 1
ATOM 721 N N . GLU A 1 95 ? 5.277 -1.187 -4.810 1.00 97.62 95 GLU A N 1
ATOM 722 C CA . GLU A 1 95 ? 6.255 -2.173 -5.287 1.00 97.62 95 GLU A CA 1
ATOM 723 C C . GLU A 1 95 ? 6.170 -2.377 -6.805 1.00 97.62 95 GLU A C 1
ATOM 725 O O . GLU A 1 95 ? 7.193 -2.357 -7.494 1.00 97.62 95 GLU A O 1
ATOM 730 N N . VAL A 1 96 ? 4.954 -2.511 -7.346 1.00 97.44 96 VAL A N 1
ATOM 731 C CA . VAL A 1 96 ? 4.731 -2.657 -8.794 1.00 97.44 96 VAL A CA 1
ATOM 732 C C . VAL A 1 96 ? 5.199 -1.416 -9.554 1.00 97.44 96 VAL A C 1
ATOM 734 O O . VAL A 1 96 ? 5.888 -1.539 -10.567 1.00 97.44 96 VAL A O 1
ATOM 737 N N . VAL A 1 97 ? 4.849 -0.219 -9.075 1.00 97.62 97 VAL A N 1
ATOM 738 C CA . VAL A 1 97 ? 5.260 1.047 -9.702 1.00 97.62 97 VAL A CA 1
ATOM 739 C C . VAL A 1 97 ? 6.779 1.183 -9.707 1.00 97.62 97 VAL A C 1
ATOM 741 O O . VAL A 1 97 ? 7.349 1.469 -10.757 1.00 97.62 97 VAL A O 1
ATOM 744 N N . ASN A 1 98 ? 7.437 0.929 -8.574 1.00 97.62 98 ASN A N 1
ATOM 745 C CA . ASN A 1 98 ? 8.893 0.998 -8.481 1.00 97.62 98 ASN A CA 1
ATOM 746 C C . ASN A 1 98 ? 9.573 0.026 -9.433 1.00 97.62 98 ASN A C 1
ATOM 748 O O . ASN A 1 98 ? 10.482 0.420 -10.158 1.00 97.62 98 ASN A O 1
ATOM 752 N N . ARG A 1 99 ? 9.108 -1.226 -9.467 1.00 97.75 99 ARG A N 1
ATOM 753 C CA . ARG A 1 99 ? 9.681 -2.238 -10.352 1.00 97.75 99 ARG A CA 1
ATOM 754 C C . ARG A 1 99 ? 9.517 -1.861 -11.822 1.00 97.75 99 ARG A C 1
ATOM 756 O O . ARG A 1 99 ? 10.444 -2.044 -12.602 1.00 97.75 99 ARG A O 1
ATOM 763 N N . ASN A 1 100 ? 8.359 -1.331 -12.208 1.00 97.38 100 ASN A N 1
ATOM 764 C CA . ASN A 1 100 ? 8.129 -0.896 -13.585 1.00 97.38 100 ASN A CA 1
ATOM 765 C C . ASN A 1 100 ? 9.033 0.281 -13.971 1.00 97.38 100 ASN A C 1
ATOM 767 O O . ASN A 1 100 ? 9.611 0.259 -15.054 1.00 97.38 100 ASN A O 1
ATOM 771 N N . ILE A 1 101 ? 9.185 1.270 -13.083 1.00 97.62 101 ILE A N 1
ATOM 772 C CA . ILE A 1 101 ? 10.098 2.400 -13.299 1.00 97.62 101 ILE A CA 1
ATOM 773 C C . ILE A 1 101 ? 11.531 1.898 -13.481 1.00 97.62 101 ILE A C 1
ATOM 775 O O . ILE A 1 101 ? 12.152 2.236 -14.481 1.00 97.62 101 ILE A O 1
ATOM 779 N N . GLU A 1 102 ? 12.015 1.026 -12.594 1.00 98.00 102 GLU A N 1
ATOM 780 C CA . GLU A 1 102 ? 13.360 0.447 -12.690 1.00 98.00 102 GLU A CA 1
ATOM 781 C C . GLU A 1 102 ? 13.581 -0.273 -14.033 1.00 98.00 102 GLU A C 1
ATOM 783 O O . GLU A 1 102 ? 14.598 -0.070 -14.698 1.00 98.00 102 GLU A O 1
ATOM 788 N N . VAL A 1 103 ? 12.611 -1.088 -14.466 1.00 97.94 103 VAL A N 1
ATOM 789 C CA . VAL A 1 103 ? 12.677 -1.802 -15.751 1.00 97.94 103 VAL A CA 1
ATOM 790 C C . VAL A 1 103 ? 12.739 -0.830 -16.929 1.00 97.94 103 VAL A C 1
ATOM 792 O O . VAL A 1 103 ? 13.538 -1.037 -17.845 1.00 97.94 103 VAL A O 1
ATOM 795 N N . TRP A 1 104 ? 11.915 0.218 -16.931 1.00 98.25 104 TRP A N 1
ATOM 796 C CA . TRP A 1 104 ? 11.924 1.204 -18.009 1.00 98.25 104 TRP A CA 1
ATOM 797 C C . TRP A 1 104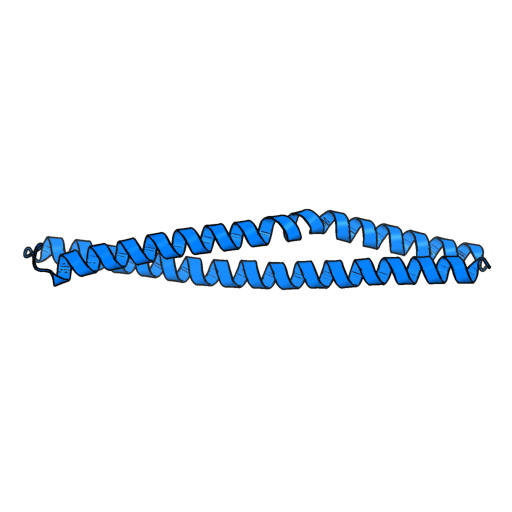 ? 13.199 2.044 -18.010 1.00 98.25 104 TRP A C 1
ATOM 799 O O . TRP A 1 104 ? 13.754 2.245 -19.084 1.00 98.25 104 TRP A O 1
ATOM 809 N N . GLU A 1 105 ? 13.710 2.475 -16.856 1.00 98.12 105 GLU A N 1
ATOM 810 C CA . GLU A 1 105 ? 14.957 3.248 -16.760 1.00 98.12 105 GLU A CA 1
ATOM 811 C C . GLU A 1 105 ? 16.164 2.446 -17.272 1.00 98.12 105 GLU A C 1
ATOM 813 O O . GLU A 1 105 ? 16.881 2.914 -18.159 1.00 98.12 105 GLU A O 1
ATOM 818 N N . GLN A 1 106 ? 16.335 1.198 -16.816 1.00 98.25 106 GLN A N 1
ATOM 819 C CA . GLN A 1 106 ? 17.379 0.301 -17.339 1.00 98.25 106 GLN A CA 1
ATOM 820 C C . GLN A 1 106 ? 17.192 0.023 -18.835 1.00 98.25 106 GLN A C 1
ATOM 822 O O . GLN A 1 106 ? 18.149 -0.110 -19.600 1.00 98.25 106 GLN A O 1
ATOM 827 N N . GLY A 1 107 ? 15.937 -0.098 -19.256 1.00 98.19 107 GLY A N 1
ATOM 828 C CA . GLY A 1 107 ? 15.564 -0.291 -20.641 1.00 98.19 107 GLY A CA 1
ATOM 829 C C . GLY A 1 107 ? 15.972 0.877 -21.539 1.00 98.19 107 GLY A C 1
ATOM 830 O O . GLY A 1 107 ? 16.564 0.657 -22.595 1.00 98.19 107 GLY A O 1
ATOM 831 N N . VAL A 1 108 ? 15.700 2.108 -21.104 1.00 98.31 108 VAL A N 1
ATOM 832 C CA . VAL A 1 108 ? 16.092 3.349 -21.785 1.00 98.31 108 VAL A CA 1
ATOM 833 C C . VAL A 1 108 ? 17.604 3.401 -21.960 1.00 98.31 108 VAL A C 1
ATOM 835 O O . VAL A 1 108 ? 18.073 3.596 -23.079 1.00 98.31 108 VAL A O 1
ATOM 838 N N . GLU A 1 109 ? 18.364 3.164 -20.889 1.00 98.19 109 GLU A N 1
ATOM 839 C CA . GLU A 1 109 ? 19.829 3.167 -20.936 1.00 98.19 109 GLU A CA 1
ATOM 840 C C . GLU A 1 109 ? 20.362 2.179 -21.987 1.00 98.19 109 GLU A C 1
ATOM 842 O O . GLU A 1 109 ? 21.152 2.546 -22.859 1.00 98.19 109 GLU A O 1
ATOM 847 N N . ARG A 1 110 ? 19.867 0.934 -21.973 1.00 98.19 110 ARG A N 1
ATOM 848 C CA . ARG A 1 110 ? 20.276 -0.100 -22.939 1.00 98.19 110 ARG A CA 1
ATOM 849 C C . ARG A 1 110 ? 19.935 0.268 -24.380 1.00 98.19 110 ARG A C 1
ATOM 851 O O . ARG A 1 110 ? 20.757 0.050 -25.268 1.00 98.19 110 ARG A O 1
ATOM 858 N N . LEU A 1 111 ? 18.740 0.809 -24.623 1.00 98.19 111 LEU A N 1
ATOM 859 C CA . LEU A 1 111 ? 18.305 1.211 -25.963 1.00 98.19 111 LEU A CA 1
ATOM 860 C C . LEU A 1 111 ? 19.163 2.355 -26.516 1.00 98.19 111 LEU A C 1
ATOM 862 O O . LEU A 1 111 ? 19.524 2.327 -27.692 1.00 98.19 111 LEU A O 1
ATOM 866 N N . LEU A 1 112 ? 19.518 3.334 -25.679 1.00 97.81 112 LEU A N 1
ATOM 867 C CA . LEU A 1 112 ? 20.368 4.457 -26.077 1.00 97.81 112 LEU A CA 1
ATOM 868 C C . LEU A 1 112 ? 21.815 4.025 -26.349 1.00 97.81 112 LEU A C 1
ATOM 870 O O . LEU A 1 112 ? 22.406 4.481 -27.333 1.00 97.81 112 LEU A O 1
ATOM 874 N N . ASN A 1 113 ? 22.361 3.113 -25.540 1.00 97.88 113 ASN A N 1
ATOM 875 C CA . ASN A 1 113 ? 23.687 2.539 -25.777 1.00 97.88 113 ASN A CA 1
ATOM 876 C C . ASN A 1 113 ? 23.724 1.779 -27.109 1.00 97.88 113 ASN A C 1
ATOM 878 O O . ASN A 1 113 ? 24.560 2.078 -27.957 1.00 97.88 113 ASN A O 1
ATOM 882 N N . LEU A 1 114 ? 22.751 0.895 -27.357 1.00 97.31 114 LEU A N 1
ATOM 883 C CA . LEU A 1 114 ? 22.664 0.154 -28.618 1.00 97.31 114 LEU A CA 1
ATOM 884 C C . LEU A 1 114 ? 22.471 1.081 -29.830 1.00 97.31 114 LEU A C 1
ATOM 886 O O . LEU A 1 114 ? 23.063 0.857 -30.882 1.00 97.31 114 LEU A O 1
ATOM 890 N N . ALA A 1 115 ? 21.662 2.137 -29.703 1.00 96.62 115 ALA A N 1
ATOM 891 C CA . ALA A 1 115 ? 21.498 3.120 -30.774 1.00 96.62 115 ALA A CA 1
ATOM 892 C C . ALA A 1 115 ? 22.817 3.832 -31.110 1.00 96.62 115 ALA A C 1
ATOM 894 O O . ALA A 1 115 ? 23.077 4.098 -32.279 1.00 96.62 115 ALA A O 1
ATOM 895 N N . THR A 1 116 ? 23.641 4.112 -30.097 1.00 95.94 116 THR A N 1
ATOM 896 C CA . THR A 1 116 ? 24.965 4.727 -30.261 1.00 95.94 116 THR A CA 1
ATOM 897 C C . THR A 1 116 ? 25.947 3.760 -30.923 1.00 95.94 116 THR A C 1
ATOM 899 O O . THR A 1 116 ? 26.646 4.145 -31.854 1.00 95.94 116 THR A O 1
ATOM 902 N N . GLU A 1 117 ? 25.957 2.490 -30.507 1.00 95.75 117 GLU A N 1
ATOM 903 C CA . GLU A 1 117 ? 26.787 1.439 -31.115 1.00 95.75 117 GLU A CA 1
ATOM 904 C C . GLU A 1 117 ? 26.452 1.192 -32.592 1.00 95.75 117 GLU A C 1
ATOM 906 O O . GLU A 1 117 ? 27.344 0.903 -33.378 1.00 95.75 117 GLU A O 1
ATOM 911 N N . LEU A 1 118 ? 25.181 1.317 -32.990 1.00 94.50 118 LEU A N 1
ATOM 912 C CA . LEU A 1 118 ? 24.758 1.150 -34.387 1.00 94.50 118 LEU A CA 1
ATOM 913 C C . LEU A 1 118 ? 25.158 2.315 -35.305 1.00 94.50 118 LEU A C 1
ATOM 915 O O . LEU A 1 118 ? 25.054 2.183 -36.526 1.00 94.50 118 LEU A O 1
ATOM 919 N N . GLU A 1 119 ? 25.539 3.458 -34.739 1.00 90.56 119 GLU A N 1
ATOM 920 C CA . GLU A 1 119 ? 25.958 4.650 -35.485 1.00 90.56 119 GLU A CA 1
ATOM 921 C C . GLU A 1 119 ? 27.473 4.851 -35.517 1.00 90.56 119 GLU A C 1
ATOM 923 O O . GLU A 1 119 ? 27.950 5.624 -36.352 1.00 90.56 119 GLU A O 1
ATOM 928 N N . ALA A 1 120 ? 28.197 4.178 -34.620 1.00 86.12 120 ALA A N 1
ATOM 929 C CA . ALA A 1 120 ? 29.655 4.109 -34.597 1.00 86.12 120 ALA A CA 1
ATOM 930 C C . ALA A 1 120 ? 30.194 3.205 -35.719 1.00 86.12 120 ALA A C 1
ATOM 932 O O . ALA A 1 120 ? 31.248 3.572 -36.290 1.00 86.12 120 ALA A O 1
#

Radius of gyration: 26.21 Å; chains: 1; bounding box: 57×15×79 Å

Foldseek 3Di:
DLLVLLVVLLVLLVVLVVVLVVLVVLLVVLVVVLVVLVVVLVVLVVVLVVLVCCLVVCVDVDPVVNVVSVVVSVVSVVVSVVSVVVSVVSVVVSVVSVVSSVVSVVSSVVSNVVSVVSVD